Protein AF-A0A366K7F4-F1 (afdb_monomer_lite)

Sequence (66 aa):
MTAYDPARRTPRGHKRVVRQGSELFDPDGVKLEPGDMQTDQQRSRDDDQRILGELPPHWGIFKDSR

Secondary structure (DSSP, 8-state):
-PPP-GGG----------PPP-----TT-S---GGGG--HHHHHHHHHHHHHHS--TTSS------

pLDDT: mean 74.11, std 6.96, range [52.34, 83.69]

Structure (mmCIF, N/CA/C/O backbone):
data_AF-A0A366K7F4-F1
#
_entry.id   AF-A0A366K7F4-F1
#
loop_
_atom_site.group_PDB
_atom_site.id
_atom_site.type_symbol
_atom_site.label_atom_id
_atom_site.label_alt_id
_atom_site.label_comp_id
_atom_site.label_asym_id
_atom_site.label_entity_id
_atom_site.label_seq_id
_atom_site.pdbx_PDB_ins_code
_atom_site.Cartn_x
_atom_site.Cartn_y
_atom_site.Cartn_z
_atom_site.occupancy
_atom_site.B_iso_or_equiv
_atom_site.auth_seq_id
_atom_site.auth_comp_id
_atom_site.auth_asym_id
_atom_site.auth_atom_id
_atom_site.pdbx_PDB_model_num
ATOM 1 N N . MET A 1 1 ? -13.288 -24.887 -47.635 1.00 58.78 1 MET A N 1
ATOM 2 C CA . MET A 1 1 ? -12.987 -24.029 -46.467 1.00 58.78 1 MET A CA 1
ATOM 3 C C . MET A 1 1 ? -11.797 -24.635 -45.747 1.00 58.78 1 MET A C 1
ATOM 5 O O . MET A 1 1 ? -11.842 -25.820 -45.452 1.00 58.78 1 MET A O 1
ATOM 9 N N . THR A 1 2 ? -10.708 -23.893 -45.550 1.00 76.81 2 THR A N 1
ATOM 10 C CA . THR A 1 2 ? -9.532 -24.409 -44.832 1.00 76.81 2 THR A CA 1
ATOM 11 C C . THR A 1 2 ? -9.857 -24.565 -43.351 1.00 76.81 2 THR A C 1
ATOM 13 O O . THR A 1 2 ? -10.329 -23.613 -42.730 1.00 76.81 2 THR A O 1
ATOM 16 N N . ALA A 1 3 ? -9.632 -25.763 -42.811 1.00 80.38 3 ALA A N 1
ATOM 17 C CA . ALA A 1 3 ? -9.884 -26.085 -41.411 1.00 80.38 3 ALA A CA 1
ATOM 18 C C . ALA A 1 3 ? 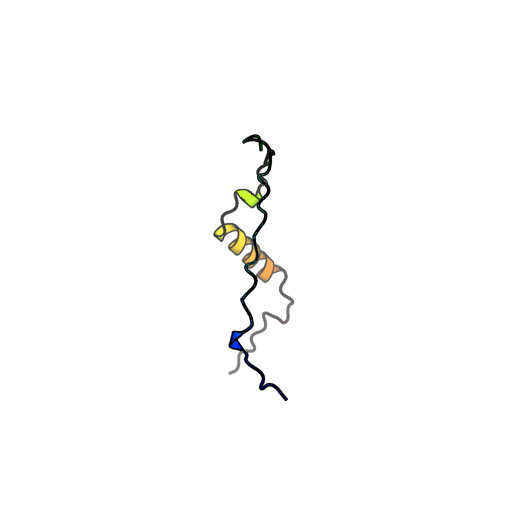-9.041 -25.200 -40.477 1.00 80.38 3 ALA A C 1
ATOM 20 O O . ALA A 1 3 ? -7.895 -24.864 -40.787 1.00 80.38 3 ALA A O 1
ATOM 21 N N . TYR A 1 4 ? -9.629 -24.807 -39.347 1.00 79.75 4 TYR A N 1
ATOM 22 C CA . TYR A 1 4 ? -8.956 -24.016 -38.323 1.00 79.75 4 TYR A CA 1
ATOM 23 C C . TYR A 1 4 ? -7.815 -24.827 -37.697 1.00 79.75 4 TYR A C 1
ATOM 25 O O . TYR A 1 4 ? -8.036 -25.925 -37.193 1.00 79.75 4 TYR A O 1
ATOM 33 N N . ASP A 1 5 ? -6.608 -24.267 -37.725 1.00 77.94 5 ASP A N 1
ATOM 34 C CA . ASP A 1 5 ? -5.403 -24.871 -37.162 1.00 77.94 5 ASP A CA 1
ATOM 35 C C . ASP A 1 5 ? -4.870 -23.980 -36.022 1.00 77.94 5 ASP A C 1
ATOM 37 O O . ASP A 1 5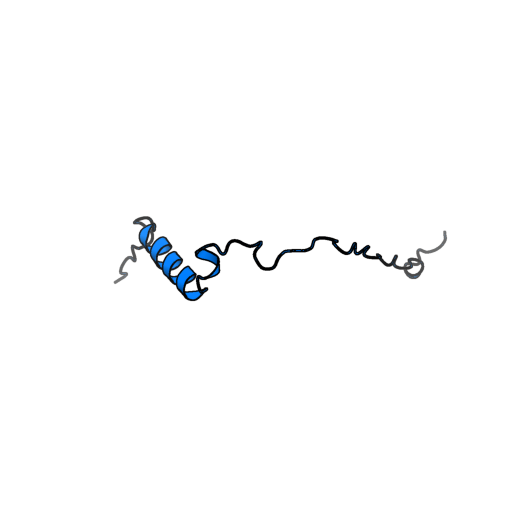 ? -4.340 -22.890 -36.283 1.00 77.94 5 ASP A O 1
ATOM 41 N N . PRO A 1 6 ? -5.024 -24.403 -34.754 1.00 71.06 6 PRO A N 1
ATOM 42 C CA . PRO A 1 6 ? -4.603 -23.623 -33.595 1.00 71.06 6 PRO A CA 1
ATOM 43 C C . PRO A 1 6 ? -3.075 -23.511 -33.460 1.00 71.06 6 PRO A C 1
ATOM 45 O O . PRO A 1 6 ? -2.607 -22.601 -32.775 1.00 71.06 6 PRO A O 1
ATOM 48 N N . ALA A 1 7 ? -2.295 -24.376 -34.122 1.00 74.31 7 ALA A N 1
ATOM 49 C CA . ALA A 1 7 ? -0.835 -24.413 -34.011 1.00 74.31 7 ALA A CA 1
ATOM 50 C C . ALA A 1 7 ? -0.125 -23.326 -34.840 1.00 74.31 7 ALA A C 1
ATOM 52 O O . ALA A 1 7 ? 1.066 -23.081 -34.659 1.00 74.31 7 ALA A O 1
ATOM 53 N N . ARG A 1 8 ? -0.848 -22.610 -35.712 1.00 68.88 8 ARG A N 1
ATOM 54 C CA . ARG A 1 8 ? -0.298 -21.492 -36.507 1.00 68.88 8 ARG A CA 1
ATOM 55 C C . ARG A 1 8 ? -0.003 -20.238 -35.693 1.00 68.88 8 ARG A C 1
ATOM 57 O O . ARG A 1 8 ? 0.629 -19.311 -36.199 1.00 68.88 8 ARG A O 1
ATOM 64 N N . ARG A 1 9 ? -0.495 -20.158 -34.457 1.00 71.12 9 ARG A N 1
ATOM 65 C CA . ARG A 1 9 ? -0.239 -19.014 -33.582 1.00 71.12 9 ARG A CA 1
ATOM 66 C C . ARG A 1 9 ? 1.125 -19.181 -32.929 1.00 71.12 9 ARG A C 1
ATOM 68 O O . ARG A 1 9 ? 1.264 -19.906 -31.952 1.00 71.12 9 ARG A O 1
ATOM 75 N N . THR A 1 10 ? 2.122 -18.467 -33.438 1.00 72.50 10 THR A N 1
ATOM 76 C CA . THR A 1 10 ? 3.374 -18.264 -32.709 1.00 72.50 10 THR A CA 1
ATOM 77 C C . THR A 1 10 ? 3.114 -17.304 -31.541 1.00 72.50 10 THR A C 1
ATOM 79 O O . THR A 1 10 ? 2.611 -16.194 -31.753 1.00 72.50 10 THR A O 1
ATOM 82 N N . PRO A 1 11 ? 3.403 -17.697 -30.287 1.00 74.25 11 PRO A N 1
ATOM 83 C CA . PRO A 1 11 ? 3.271 -16.795 -29.153 1.00 74.25 11 PRO A CA 1
ATOM 84 C C . PRO A 1 11 ? 4.210 -15.602 -29.345 1.00 74.25 11 PRO A C 1
ATOM 86 O O . PRO A 1 11 ? 5.420 -15.766 -29.502 1.00 74.25 11 PRO A O 1
ATOM 89 N N . ARG A 1 12 ? 3.666 -14.383 -29.346 1.00 75.69 12 ARG A N 1
ATOM 90 C CA . ARG A 1 12 ? 4.492 -13.172 -29.389 1.00 75.69 12 ARG A CA 1
ATOM 91 C C . ARG A 1 12 ? 5.168 -13.013 -28.029 1.00 75.69 12 ARG A C 1
ATOM 93 O O . ARG A 1 12 ? 4.494 -12.758 -27.035 1.00 75.69 12 ARG A O 1
ATOM 100 N N . GLY A 1 13 ? 6.490 -13.168 -27.982 1.00 81.94 13 GLY A N 1
ATOM 101 C CA . GLY A 1 13 ? 7.271 -12.894 -26.776 1.00 81.94 13 GLY A CA 1
ATOM 102 C C . GLY A 1 13 ? 7.188 -11.410 -26.418 1.00 81.94 13 GLY A C 1
ATOM 103 O O . GLY A 1 13 ? 7.498 -10.551 -27.245 1.00 81.94 13 GLY A O 1
ATOM 104 N N . HIS A 1 14 ? 6.755 -11.092 -25.200 1.00 81.50 14 HIS A N 1
ATOM 105 C CA . HIS A 1 14 ? 6.804 -9.725 -24.696 1.00 81.50 14 HIS A CA 1
ATOM 106 C C . HIS A 1 14 ? 8.235 -9.422 -24.238 1.00 81.50 14 HIS A C 1
ATOM 108 O O . HIS A 1 14 ? 8.820 -10.167 -23.455 1.00 81.50 14 HIS A O 1
ATOM 114 N N . LYS A 1 15 ? 8.821 -8.326 -24.725 1.00 81.25 15 LYS A N 1
ATOM 115 C CA . LYS A 1 15 ? 10.140 -7.869 -24.277 1.00 81.25 15 LYS A CA 1
ATOM 116 C C . LYS A 1 15 ? 9.949 -6.760 -23.250 1.00 81.25 15 LYS A C 1
ATOM 118 O O . LYS A 1 15 ? 9.468 -5.683 -23.597 1.00 81.25 15 LYS A O 1
ATOM 123 N N . ARG A 1 16 ? 10.327 -7.009 -21.992 1.00 81.81 16 ARG A N 1
ATOM 124 C CA . ARG A 1 16 ? 10.363 -5.956 -20.967 1.00 81.81 16 ARG A CA 1
ATOM 125 C C . ARG A 1 16 ? 11.482 -4.980 -21.314 1.00 81.81 16 ARG A C 1
ATOM 127 O O . ARG A 1 16 ? 12.650 -5.360 -21.358 1.00 81.81 16 ARG A O 1
ATOM 134 N N . VAL A 1 17 ? 11.120 -3.729 -21.567 1.00 75.25 17 VAL A N 1
ATOM 135 C CA . VAL A 1 17 ? 12.086 -2.636 -21.668 1.00 75.25 17 VAL A CA 1
ATOM 136 C C . VAL A 1 17 ? 12.386 -2.185 -20.245 1.00 75.25 17 VAL A C 1
ATOM 138 O O . VAL A 1 17 ? 11.527 -1.616 -19.580 1.00 75.25 17 VAL A O 1
ATOM 141 N N . VAL A 1 18 ? 13.585 -2.494 -19.758 1.00 76.75 18 VAL A N 1
ATOM 142 C CA . VAL A 1 18 ? 14.066 -2.034 -18.451 1.00 76.75 18 VAL A CA 1
ATOM 143 C C . VAL A 1 18 ? 14.913 -0.794 -18.693 1.00 76.75 18 VAL A C 1
ATOM 145 O O . VAL A 1 18 ? 15.971 -0.878 -19.315 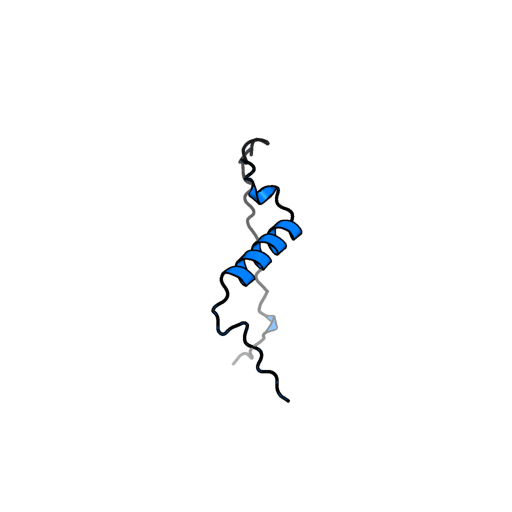1.00 76.75 18 VAL A O 1
ATOM 148 N N . ARG A 1 19 ? 14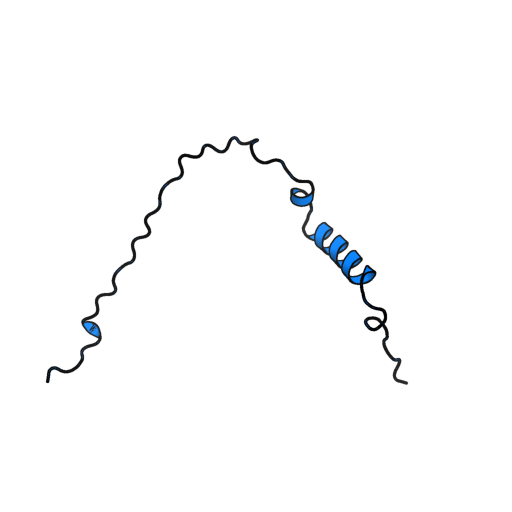.433 0.365 -18.240 1.00 74.19 19 ARG A N 1
ATOM 149 C CA . ARG A 1 19 ? 15.240 1.584 -18.177 1.00 74.19 19 ARG A CA 1
ATOM 150 C C . ARG A 1 19 ? 15.966 1.568 -16.837 1.00 74.19 19 ARG A C 1
ATOM 152 O O . ARG A 1 19 ? 15.314 1.460 -15.805 1.00 74.19 19 ARG A O 1
ATOM 159 N N . GLN A 1 20 ? 17.291 1.629 -16.863 1.00 75.19 20 GLN A N 1
ATOM 160 C CA . GLN A 1 20 ? 18.066 1.815 -15.640 1.00 75.19 20 GLN A CA 1
ATOM 161 C C . GLN A 1 20 ? 17.857 3.260 -15.171 1.00 75.19 20 GLN A C 1
ATOM 163 O O . GLN A 1 20 ? 17.948 4.181 -15.987 1.00 75.19 20 GLN A O 1
ATOM 168 N N . GLY A 1 21 ? 17.510 3.449 -13.898 1.00 76.88 21 GLY A N 1
ATOM 169 C CA . GLY A 1 21 ? 17.468 4.779 -13.293 1.00 76.88 21 GLY A CA 1
ATOM 170 C C . GLY A 1 21 ? 18.877 5.372 -13.230 1.00 76.88 21 GLY A C 1
ATOM 171 O O . GLY A 1 21 ? 19.848 4.638 -13.068 1.00 76.88 21 GLY A O 1
ATOM 172 N N . SER A 1 22 ? 18.993 6.689 -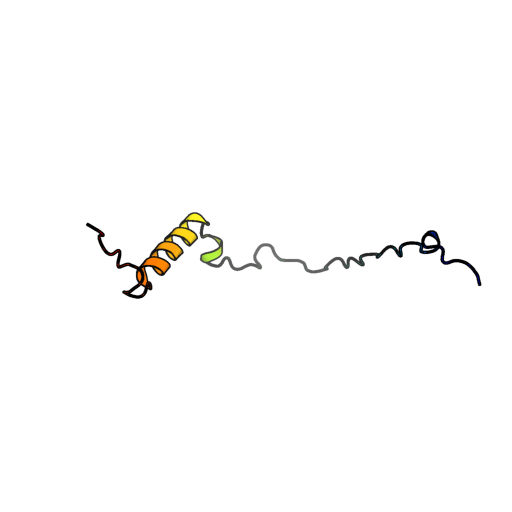13.382 1.00 69.12 22 SER A N 1
ATOM 173 C CA . SER A 1 22 ? 20.243 7.438 -13.170 1.00 69.12 22 SER A CA 1
ATOM 174 C C . SER A 1 22 ? 20.271 8.145 -11.811 1.00 69.12 22 SER A C 1
ATOM 176 O O . SER A 1 22 ? 21.100 9.023 -11.593 1.00 69.12 22 SER A O 1
ATOM 178 N N . GLU A 1 23 ? 19.311 7.835 -10.939 1.00 71.06 23 GLU A N 1
ATOM 179 C CA . GLU A 1 23 ? 19.152 8.467 -9.634 1.00 71.06 23 GLU A CA 1
ATOM 180 C C . GLU A 1 23 ? 20.224 7.937 -8.676 1.00 71.06 23 GLU A C 1
ATOM 182 O O . GLU A 1 23 ? 20.312 6.736 -8.416 1.00 71.06 23 GLU A O 1
ATOM 187 N N . LEU A 1 24 ? 21.059 8.852 -8.183 1.00 68.69 24 LEU A N 1
ATOM 188 C CA . LEU A 1 24 ? 21.999 8.609 -7.099 1.00 68.69 24 LEU A CA 1
ATOM 189 C C . LEU A 1 24 ? 21.256 8.945 -5.808 1.00 68.69 24 LEU A C 1
ATOM 191 O O . LEU A 1 24 ? 21.130 10.111 -5.446 1.00 68.69 24 LEU A O 1
ATOM 195 N N . PHE A 1 25 ? 20.684 7.933 -5.164 1.00 63.94 25 PHE A N 1
ATOM 196 C CA . PHE A 1 25 ? 20.154 8.108 -3.820 1.00 63.94 25 PHE A CA 1
ATOM 197 C C . PHE A 1 25 ? 21.345 8.279 -2.879 1.00 63.94 25 PHE A C 1
ATOM 199 O O . PHE A 1 25 ? 22.115 7.336 -2.683 1.00 63.94 25 PHE A O 1
ATOM 206 N N . ASP A 1 26 ? 21.520 9.481 -2.331 1.00 67.12 26 ASP A N 1
ATOM 207 C CA . ASP A 1 26 ? 22.448 9.678 -1.225 1.00 67.12 26 ASP A CA 1
ATOM 208 C C . ASP A 1 26 ? 22.017 8.762 -0.065 1.00 67.12 26 ASP A C 1
ATOM 210 O O . ASP A 1 26 ? 20.815 8.662 0.216 1.00 67.12 26 ASP A O 1
ATOM 214 N N . PRO A 1 27 ? 22.959 8.091 0.622 1.00 62.16 27 PRO A N 1
ATOM 215 C CA . PRO A 1 27 ? 22.646 7.161 1.711 1.00 62.16 27 PRO A CA 1
ATOM 216 C C . PRO A 1 27 ? 21.858 7.806 2.866 1.00 62.16 27 PRO A C 1
ATOM 218 O O . PRO A 1 27 ? 21.210 7.090 3.624 1.00 62.16 27 PRO A O 1
ATOM 221 N N . ASP A 1 28 ? 21.839 9.140 2.942 1.00 63.91 28 ASP A N 1
ATOM 222 C CA . ASP A 1 28 ? 21.170 9.921 3.987 1.00 63.91 28 ASP A CA 1
ATOM 223 C C . ASP A 1 28 ? 19.869 10.613 3.514 1.00 63.91 28 ASP A C 1
ATOM 225 O O . ASP A 1 28 ? 19.295 11.435 4.228 1.00 63.91 28 ASP A O 1
ATOM 229 N N . GLY A 1 29 ? 19.377 10.310 2.304 1.00 64.81 29 GLY A N 1
ATOM 230 C CA . GLY A 1 29 ? 18.189 10.957 1.722 1.00 64.81 29 GLY A CA 1
ATOM 231 C C . GLY A 1 29 ? 16.841 10.490 2.289 1.00 64.81 29 GLY A C 1
ATOM 232 O O . GLY A 1 29 ? 15.803 11.083 1.985 1.00 64.81 29 GLY A O 1
ATOM 233 N N . VAL A 1 30 ? 16.838 9.438 3.111 1.00 69.25 30 VAL A N 1
ATOM 234 C CA . VAL A 1 30 ? 15.637 8.899 3.756 1.00 69.25 30 VAL A CA 1
ATOM 235 C C . VAL A 1 30 ? 15.628 9.347 5.211 1.00 69.25 30 VAL A C 1
ATOM 237 O O . VAL A 1 30 ? 16.418 8.878 6.028 1.00 69.25 30 VAL A O 1
ATOM 240 N N . LYS A 1 31 ? 14.719 10.265 5.547 1.00 73.69 31 LYS A N 1
ATOM 241 C CA . LYS A 1 31 ? 14.405 10.566 6.945 1.00 73.69 31 LYS A CA 1
ATOM 242 C C . LYS A 1 31 ? 13.760 9.320 7.539 1.00 73.69 31 LYS A C 1
ATOM 244 O O . LYS A 1 31 ? 12.700 8.921 7.073 1.00 73.69 31 LYS A O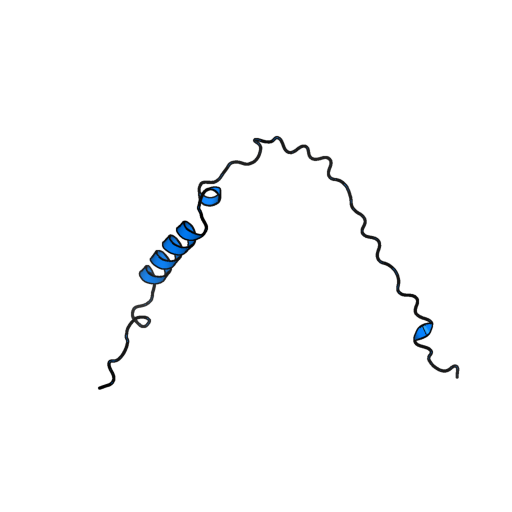 1
ATOM 249 N N . LEU A 1 32 ? 14.416 8.711 8.523 1.00 71.56 32 LEU A N 1
ATOM 250 C CA . LEU A 1 32 ? 13.819 7.628 9.296 1.00 71.56 32 LEU A CA 1
ATOM 251 C C . LEU A 1 32 ? 12.665 8.211 10.104 1.00 71.56 32 LEU A C 1
ATOM 253 O O . LEU A 1 32 ? 12.879 9.020 11.012 1.00 71.56 32 LEU A O 1
ATOM 257 N N . GLU A 1 33 ? 11.448 7.817 9.760 1.00 75.56 33 GLU A N 1
ATOM 258 C CA . GLU A 1 33 ? 10.284 8.150 10.558 1.00 75.56 33 GLU A CA 1
ATOM 259 C C . GLU A 1 33 ? 10.264 7.243 11.801 1.00 75.56 33 GLU A C 1
ATOM 261 O O . GLU A 1 33 ? 10.733 6.101 11.757 1.00 75.56 33 GLU A O 1
ATOM 266 N N . PRO A 1 34 ? 9.704 7.690 12.937 1.00 74.56 34 PRO A N 1
ATOM 267 C CA . PRO A 1 34 ? 9.625 6.868 14.147 1.00 74.56 34 PRO A CA 1
ATOM 268 C C . PRO A 1 34 ? 8.964 5.496 13.925 1.00 74.56 34 PRO A C 1
ATOM 270 O O . PRO A 1 34 ? 9.297 4.536 14.618 1.00 74.56 34 PRO A O 1
ATOM 273 N N . GLY A 1 35 ? 8.062 5.397 12.940 1.00 75.56 35 GLY A N 1
ATOM 274 C CA . GLY A 1 35 ? 7.405 4.151 12.536 1.00 75.56 35 GLY A CA 1
ATOM 275 C C . GLY A 1 35 ? 8.321 3.151 11.821 1.00 75.56 35 GLY A C 1
ATOM 276 O O . GLY A 1 35 ? 8.083 1.950 11.918 1.00 75.56 35 GLY A O 1
ATOM 277 N N . ASP A 1 36 ? 9.401 3.608 11.183 1.00 74.19 36 ASP A N 1
ATOM 278 C CA . ASP A 1 36 ? 10.353 2.740 10.472 1.00 74.19 36 ASP A CA 1
ATOM 279 C C . ASP A 1 36 ? 11.207 1.911 11.442 1.00 74.19 36 ASP A C 1
ATOM 281 O O . ASP A 1 36 ? 11.710 0.842 11.100 1.00 74.19 36 ASP A O 1
ATOM 285 N N . MET A 1 37 ? 11.345 2.391 12.681 1.00 78.31 37 MET A N 1
ATOM 286 C CA . MET A 1 37 ? 12.046 1.698 13.763 1.00 78.31 37 MET A CA 1
ATOM 287 C C . MET A 1 37 ? 11.116 0.814 14.607 1.00 78.31 37 MET A C 1
ATOM 289 O O . MET A 1 37 ? 11.593 0.084 15.481 1.00 78.31 37 MET A O 1
ATOM 293 N N . GLN A 1 38 ? 9.795 0.866 14.389 1.00 80.69 38 GLN A N 1
ATOM 294 C CA . GLN A 1 38 ? 8.855 0.049 15.151 1.00 80.69 38 GLN A CA 1
ATOM 295 C C . GLN A 1 38 ? 8.853 -1.397 14.654 1.00 80.69 38 GLN A C 1
ATOM 297 O O . GLN A 1 38 ? 8.527 -1.707 13.503 1.00 80.69 38 GLN A O 1
ATOM 302 N N . THR A 1 39 ? 9.140 -2.316 15.573 1.00 82.75 39 THR A N 1
ATOM 303 C CA . THR A 1 39 ? 9.003 -3.752 15.322 1.00 82.75 39 THR A CA 1
ATOM 304 C C . THR A 1 39 ? 7.543 -4.111 15.036 1.00 82.75 39 THR A C 1
ATOM 306 O O . THR A 1 39 ? 6.618 -3.462 15.531 1.00 82.75 39 THR A O 1
ATOM 309 N N . ASP A 1 40 ? 7.319 -5.175 14.264 1.00 82.50 40 ASP A N 1
ATOM 310 C CA . ASP A 1 40 ? 5.961 -5.649 13.957 1.00 82.50 40 ASP A CA 1
ATOM 311 C C . ASP A 1 40 ? 5.177 -6.012 15.232 1.00 82.50 40 ASP A C 1
ATOM 313 O O . ASP A 1 40 ? 3.972 -5.793 15.315 1.00 82.50 40 ASP A O 1
ATOM 317 N N . GLN A 1 41 ? 5.871 -6.503 16.267 1.00 79.00 41 GLN A N 1
ATOM 318 C CA . GLN A 1 41 ? 5.260 -6.814 17.561 1.00 79.00 41 GLN A CA 1
ATOM 319 C C . GLN A 1 41 ? 4.776 -5.567 18.305 1.00 79.00 41 GLN A C 1
ATOM 321 O O . GLN A 1 41 ? 3.731 -5.619 18.948 1.00 79.00 41 GLN A O 1
ATOM 326 N N . GLN A 1 42 ? 5.526 -4.462 18.243 1.00 80.38 42 GLN A N 1
ATOM 327 C CA . GLN A 1 42 ? 5.112 -3.210 18.873 1.00 80.38 42 GLN A CA 1
ATOM 328 C C . GLN A 1 42 ? 3.871 -2.648 18.177 1.00 80.38 42 GLN A C 1
ATOM 330 O O . GLN A 1 42 ? 2.898 -2.326 18.851 1.00 80.38 42 GLN A O 1
ATOM 335 N N . ARG A 1 43 ? 3.868 -2.644 16.837 1.00 83.31 43 ARG A N 1
ATOM 336 C CA . ARG A 1 43 ? 2.709 -2.228 16.034 1.00 83.31 43 ARG A CA 1
ATOM 337 C C . ARG A 1 43 ? 1.466 -3.057 16.346 1.00 83.31 43 ARG A C 1
ATOM 339 O O . ARG A 1 43 ? 0.423 -2.486 16.630 1.00 83.31 43 ARG A O 1
ATOM 346 N N . SER A 1 44 ? 1.594 -4.385 16.392 1.00 82.50 44 SER A N 1
ATOM 347 C CA . SER A 1 44 ? 0.474 -5.272 16.736 1.00 82.50 44 SER A CA 1
ATOM 348 C C . SER A 1 44 ? -0.088 -4.993 18.129 1.00 82.50 44 SER A C 1
ATOM 350 O O . SER A 1 44 ? -1.297 -5.001 18.294 1.00 82.50 44 SER A O 1
ATOM 352 N N . ARG A 1 45 ? 0.761 -4.727 19.132 1.00 83.69 45 ARG A N 1
ATOM 353 C CA . ARG A 1 45 ? 0.301 -4.415 20.497 1.00 83.69 45 ARG A CA 1
ATOM 354 C C . ARG A 1 45 ? -0.441 -3.087 20.566 1.00 83.69 45 ARG A C 1
ATOM 356 O O . ARG A 1 45 ? -1.470 -3.003 21.232 1.00 83.69 45 ARG A O 1
ATOM 363 N N . ASP A 1 46 ? 0.087 -2.071 19.891 1.00 83.12 46 ASP A N 1
ATOM 364 C CA . ASP A 1 46 ? -0.530 -0.748 19.837 1.00 83.12 46 ASP A CA 1
ATOM 365 C C . ASP A 1 46 ? -1.882 -0.821 19.094 1.00 83.12 46 ASP A C 1
ATOM 367 O O . ASP A 1 46 ? -2.874 -0.235 19.536 1.00 83.12 46 ASP A O 1
ATOM 371 N N . ASP A 1 47 ? -1.953 -1.612 18.017 1.00 82.75 47 ASP A N 1
ATOM 372 C CA . ASP A 1 47 ? -3.191 -1.903 17.290 1.00 82.75 47 ASP A CA 1
ATOM 373 C C . ASP A 1 47 ? -4.189 -2.705 18.130 1.00 82.75 47 ASP A C 1
ATOM 375 O O . ASP A 1 47 ? -5.359 -2.333 18.177 1.00 82.75 47 ASP A O 1
ATOM 379 N N . ASP A 1 48 ? -3.754 -3.743 18.847 1.00 82.38 48 ASP A N 1
ATOM 380 C CA . ASP A 1 48 ? -4.611 -4.526 19.744 1.00 82.38 48 ASP A CA 1
ATOM 381 C C . ASP A 1 48 ? -5.206 -3.634 20.843 1.00 82.38 48 ASP A C 1
ATOM 383 O O . ASP A 1 48 ? -6.405 -3.684 21.124 1.00 82.38 48 ASP A O 1
ATOM 387 N N . GLN A 1 49 ? -4.392 -2.758 21.438 1.00 82.44 49 GLN A N 1
ATOM 388 C CA . GLN A 1 49 ? -4.845 -1.819 22.461 1.00 82.44 49 GLN A CA 1
ATOM 389 C C . GLN A 1 49 ? -5.867 -0.817 21.906 1.00 82.44 49 GLN A C 1
ATOM 391 O O . GLN A 1 49 ? -6.856 -0.508 22.576 1.00 82.44 49 GLN A O 1
ATOM 396 N N . ARG A 1 50 ? -5.664 -0.336 20.676 1.00 82.75 50 ARG A N 1
ATOM 397 C CA . ARG A 1 50 ? -6.597 0.564 19.988 1.00 82.75 50 ARG A CA 1
ATOM 398 C C . ARG A 1 50 ? -7.906 -0.135 19.618 1.00 82.75 50 ARG A C 1
ATOM 400 O O . ARG A 1 50 ? -8.977 0.394 19.908 1.00 82.75 50 ARG A O 1
ATOM 407 N N . ILE A 1 51 ? -7.828 -1.338 19.047 1.00 81.06 51 ILE A N 1
ATOM 408 C CA . ILE A 1 51 ? -8.987 -2.164 18.677 1.00 81.06 51 ILE A CA 1
ATOM 409 C C . ILE A 1 51 ? -9.861 -2.434 19.905 1.00 81.06 51 ILE A C 1
ATOM 411 O O . ILE A 1 51 ? -11.083 -2.340 19.819 1.00 81.06 51 ILE A O 1
ATOM 415 N N . LEU A 1 52 ? -9.254 -2.727 21.058 1.00 74.69 52 LEU A N 1
ATOM 416 C CA . LEU A 1 52 ? -9.989 -2.981 22.297 1.00 74.69 52 LEU A CA 1
ATOM 417 C C . LEU A 1 52 ? -10.544 -1.702 22.949 1.00 74.69 52 LEU A C 1
ATOM 419 O O . LEU A 1 52 ? -11.569 -1.771 23.625 1.00 74.69 52 LEU A O 1
ATOM 423 N N . GLY A 1 53 ? -9.900 -0.547 22.756 1.00 77.56 53 GLY A N 1
ATOM 424 C CA . GLY A 1 53 ? -10.326 0.734 23.333 1.00 77.56 53 GLY A CA 1
ATOM 425 C C . GLY A 1 53 ? -11.463 1.433 22.579 1.00 77.56 53 GLY A C 1
ATOM 426 O O . GLY A 1 53 ? -12.253 2.149 23.191 1.00 77.56 53 GLY A O 1
ATOM 427 N N . GLU A 1 54 ? -11.570 1.219 21.266 1.00 77.88 54 GLU A N 1
ATOM 428 C CA . GLU A 1 54 ? -12.583 1.846 20.400 1.00 77.88 54 GLU A CA 1
ATOM 429 C C . GLU A 1 54 ? -13.803 0.945 20.148 1.00 77.88 54 GLU A C 1
ATOM 431 O O . GLU A 1 54 ? -14.699 1.310 19.388 1.00 77.88 54 GLU A O 1
ATOM 436 N N . LEU A 1 55 ? -13.847 -0.233 20.775 1.00 72.31 55 LEU A N 1
ATOM 437 C CA . LEU A 1 55 ? -14.852 -1.262 20.533 1.00 72.31 55 LEU A CA 1
ATOM 438 C C . LEU A 1 55 ? -16.239 -0.804 21.053 1.00 72.31 55 LEU A C 1
ATOM 440 O O . LEU A 1 55 ? -16.403 -0.615 22.261 1.00 72.31 55 LEU A O 1
ATOM 444 N N . PRO A 1 56 ? -17.269 -0.629 20.193 1.00 74.81 56 PRO A N 1
ATOM 445 C CA . PRO A 1 56 ? -18.628 -0.345 20.626 1.00 74.81 56 PRO A CA 1
ATOM 446 C C . PRO A 1 56 ? -19.131 -1.252 21.761 1.00 74.81 56 PRO A C 1
ATOM 448 O O . PRO A 1 56 ? -18.857 -2.453 21.770 1.00 74.81 56 PRO A O 1
ATOM 451 N N . PRO A 1 57 ? -19.983 -0.736 22.667 1.00 70.12 57 PRO A N 1
ATOM 452 C CA . PRO A 1 57 ? -20.417 -1.455 23.870 1.00 70.12 57 PRO A CA 1
ATOM 453 C C . PRO A 1 57 ? -21.171 -2.767 23.600 1.00 70.12 57 PRO A C 1
ATOM 455 O O . PRO A 1 57 ? -21.305 -3.588 24.499 1.00 70.12 57 PRO A O 1
ATOM 458 N N . HIS A 1 58 ? -21.652 -3.001 22.376 1.00 70.00 58 HIS A N 1
ATOM 459 C CA . HIS A 1 58 ? -22.330 -4.240 21.986 1.00 70.00 58 HIS A CA 1
ATOM 460 C C . HIS A 1 58 ? -21.380 -5.356 21.507 1.00 70.00 58 HIS A C 1
ATOM 462 O O . HIS A 1 58 ? -21.839 -6.472 21.280 1.00 70.00 58 HIS A O 1
ATOM 468 N N . TRP A 1 59 ? -20.076 -5.091 21.366 1.00 70.25 59 TRP A N 1
ATOM 469 C CA . TRP A 1 59 ? -19.068 -6.066 20.924 1.00 70.25 59 TRP A CA 1
ATOM 470 C C . TRP A 1 59 ? -18.427 -6.877 22.070 1.00 70.25 59 TRP A C 1
ATOM 472 O O . TRP A 1 59 ? -17.734 -7.852 21.798 1.00 70.25 59 TRP A O 1
ATOM 482 N N . GLY A 1 60 ? -18.694 -6.537 23.339 1.00 62.94 60 GLY A N 1
ATOM 483 C CA . GLY A 1 60 ? -18.167 -7.241 24.524 1.00 62.94 60 GLY A CA 1
ATOM 484 C C . GLY A 1 60 ? -19.207 -7.960 25.397 1.00 62.94 60 GLY A C 1
ATOM 485 O O . GLY A 1 60 ? -18.864 -8.452 26.470 1.00 62.94 60 GLY A O 1
ATOM 486 N N . ILE A 1 61 ? -20.483 -8.010 24.994 1.00 67.12 61 ILE A N 1
ATOM 487 C CA . ILE A 1 61 ? -21.561 -8.575 25.825 1.00 67.12 61 ILE A CA 1
ATOM 488 C C . ILE A 1 61 ? -21.775 -10.048 25.464 1.00 67.12 61 ILE A C 1
ATOM 490 O O . ILE A 1 61 ? -22.586 -10.381 24.599 1.00 67.12 61 ILE A O 1
ATOM 494 N N . PHE A 1 62 ? -21.072 -10.944 26.155 1.00 66.25 62 PHE A N 1
ATOM 495 C CA . PHE A 1 62 ? -21.379 -12.373 26.118 1.00 66.25 62 PHE A CA 1
ATOM 496 C C . PHE A 1 62 ? -22.540 -12.649 27.075 1.00 66.25 62 PHE A C 1
ATOM 498 O O . PHE A 1 62 ? -22.437 -12.430 28.281 1.00 66.25 62 PHE A O 1
ATOM 505 N N . LYS A 1 63 ? -23.683 -13.084 26.534 1.00 67.94 63 LYS A N 1
ATOM 506 C CA . LYS A 1 63 ? -24.801 -13.551 27.357 1.00 67.94 63 LYS A CA 1
ATOM 507 C C . LYS A 1 63 ? -24.425 -14.907 27.939 1.00 67.94 63 LYS A C 1
ATOM 509 O O . LYS A 1 63 ? -24.234 -15.857 27.187 1.00 67.94 63 LYS A O 1
ATOM 514 N N . ASP A 1 64 ? -24.341 -14.972 29.259 1.00 67.81 64 ASP A N 1
ATOM 515 C CA . ASP A 1 64 ? -24.135 -16.214 29.993 1.00 67.81 64 ASP A CA 1
ATOM 516 C C . ASP A 1 64 ? -25.387 -17.093 29.811 1.00 67.81 64 ASP A C 1
ATOM 518 O O . ASP A 1 64 ? -26.472 -16.772 30.307 1.00 67.81 64 ASP A O 1
ATOM 522 N N . SER A 1 65 ? -25.285 -18.142 28.993 1.00 60.25 65 SER A N 1
ATOM 523 C CA . SER A 1 65 ? -26.358 -19.119 28.798 1.00 60.25 65 SER A CA 1
ATOM 524 C C . SER A 1 65 ? -26.235 -20.199 29.868 1.00 60.25 65 SER A C 1
ATOM 526 O O . SER A 1 65 ? -25.381 -21.080 29.760 1.00 60.25 65 SER A O 1
ATOM 528 N N . ARG A 1 66 ? -27.070 -20.085 30.903 1.00 52.34 66 ARG A N 1
ATOM 529 C CA . ARG A 1 66 ? -27.259 -21.091 31.955 1.00 52.34 66 ARG A CA 1
ATOM 530 C C . ARG A 1 66 ? -28.141 -22.244 31.491 1.00 52.34 66 ARG A C 1
ATOM 532 O O . ARG A 1 66 ? -29.089 -21.973 30.720 1.00 52.34 66 ARG A O 1
#

Organism: NCBI:txid2493120

Foldseek 3Di:
DDDDDPVPDDDDDDDDDDDDDPDDDDPPNDDDDPVNPDDPVNVVVVVVVVCVVPDPPVVPDDDPDD

Radius of gyration: 29.09 Å; chains: 1; bounding box: 50×37×78 Å